Protein AF-A0A6L4AHX0-F1 (afdb_monomer_lite)

Foldseek 3Di:
DDDDDDDDDDPDDDDPPPPPFFDWDDWDFFWKKKFFFQDKDKDAKDWDAADPPDDDPNRHIDIDHTKIWTKGAPMDGDDLVVQQVQQCQQPVPPVDPDPPPDRDRIHIDIGHDNDPVPDDGGWIKMFARWTWTDGPRGIDIDTPDMDTPGD

Structure (mmCIF, N/CA/C/O backbone):
data_AF-A0A6L4AHX0-F1
#
_entry.id   AF-A0A6L4AHX0-F1
#
loop_
_atom_site.group_PDB
_atom_site.id
_atom_site.type_symbol
_atom_site.label_atom_id
_atom_site.label_alt_id
_atom_site.label_comp_id
_atom_site.label_asym_id
_atom_site.label_entity_id
_atom_site.label_seq_id
_atom_site.pdbx_PDB_ins_code
_atom_site.Cartn_x
_atom_site.Cartn_y
_atom_site.Cartn_z
_atom_site.occupancy
_atom_site.B_iso_or_equiv
_atom_site.auth_seq_id
_atom_site.auth_comp_id
_atom_site.auth_asym_id
_atom_site.auth_atom_id
_atom_site.pdbx_PDB_model_num
ATOM 1 N N . MET A 1 1 ? 75.381 8.400 -33.455 1.00 45.50 1 MET A N 1
ATOM 2 C CA . MET A 1 1 ? 75.434 7.633 -32.184 1.00 45.50 1 MET A CA 1
ATOM 3 C C . MET A 1 1 ? 75.739 8.640 -31.081 1.00 45.50 1 MET A C 1
ATOM 5 O O . MET A 1 1 ? 76.617 9.448 -31.356 1.00 45.50 1 MET A O 1
ATOM 9 N N . PRO A 1 2 ? 75.044 8.687 -29.924 1.00 47.38 2 PRO A N 1
ATOM 10 C CA . PRO A 1 2 ? 74.267 7.642 -29.250 1.00 47.38 2 PRO A CA 1
ATOM 11 C C . PRO A 1 2 ? 72.752 7.927 -29.139 1.00 47.38 2 PRO A C 1
ATOM 13 O O . PRO A 1 2 ? 72.268 9.005 -29.462 1.00 47.38 2 PRO A O 1
ATOM 16 N N . ARG A 1 3 ? 72.023 6.886 -28.721 1.00 45.78 3 ARG A N 1
ATOM 17 C CA . ARG A 1 3 ? 70.584 6.825 -28.426 1.00 45.78 3 ARG A CA 1
ATOM 18 C C . ARG A 1 3 ? 70.357 7.073 -26.930 1.00 45.78 3 ARG A C 1
ATOM 20 O O . ARG A 1 3 ? 71.104 6.518 -26.130 1.00 45.78 3 ARG A O 1
ATOM 27 N N . SER A 1 4 ? 69.272 7.742 -26.551 1.00 42.56 4 SER A N 1
ATOM 28 C CA . SER A 1 4 ? 68.591 7.452 -25.284 1.00 42.56 4 SER A CA 1
ATOM 29 C C . SER A 1 4 ? 67.083 7.669 -25.430 1.00 42.56 4 SER A C 1
ATOM 31 O O . SER A 1 4 ? 66.616 8.627 -26.039 1.00 42.56 4 SER A O 1
ATOM 33 N N . LEU A 1 5 ? 66.345 6.670 -24.951 1.00 48.44 5 LEU A N 1
ATOM 34 C CA . LEU A 1 5 ? 64.895 6.563 -24.939 1.00 48.44 5 LEU A CA 1
ATOM 35 C C . LEU A 1 5 ? 64.335 7.317 -23.738 1.00 48.44 5 LEU A C 1
ATOM 37 O O . LEU A 1 5 ? 64.828 7.091 -22.639 1.00 48.44 5 LEU A O 1
ATOM 41 N N . TRP A 1 6 ? 63.249 8.071 -23.911 1.00 34.81 6 TRP A N 1
ATOM 42 C CA . TRP A 1 6 ? 62.333 8.395 -22.815 1.00 34.81 6 TRP A CA 1
ATOM 43 C C . TRP A 1 6 ? 60.889 8.155 -23.269 1.00 34.81 6 TRP A C 1
ATOM 45 O O . TRP A 1 6 ? 60.316 8.918 -24.041 1.00 34.81 6 TRP A O 1
ATOM 55 N N . CYS A 1 7 ? 60.336 7.032 -22.804 1.00 40.00 7 CYS A N 1
ATOM 56 C CA . CYS A 1 7 ? 58.907 6.740 -22.807 1.00 40.00 7 CYS A CA 1
ATOM 57 C C . CYS A 1 7 ? 58.246 7.566 -21.697 1.00 40.00 7 CYS A C 1
ATOM 59 O O . CYS A 1 7 ? 58.511 7.329 -20.521 1.00 40.00 7 CYS A O 1
ATOM 61 N N . GLY A 1 8 ? 57.381 8.513 -22.057 1.00 39.25 8 GLY A N 1
ATOM 62 C CA . GLY A 1 8 ? 56.448 9.135 -21.120 1.00 39.25 8 GLY A CA 1
ATOM 63 C C . GLY A 1 8 ? 55.144 8.346 -21.113 1.00 39.25 8 GLY A C 1
ATOM 64 O O . GLY A 1 8 ? 54.421 8.350 -22.104 1.00 39.25 8 GLY A O 1
ATOM 65 N N . PHE A 1 9 ? 54.885 7.637 -20.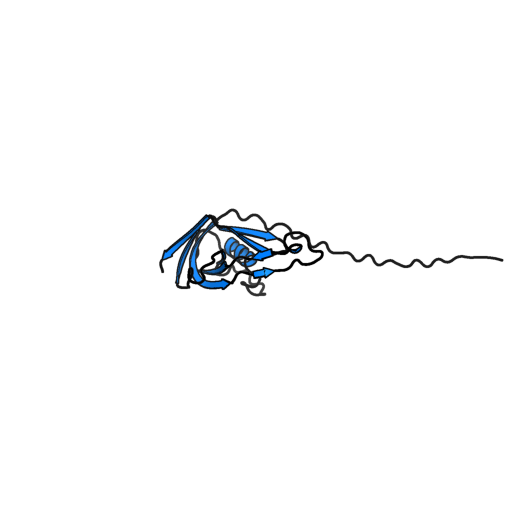016 1.00 42.03 9 PHE A N 1
ATOM 66 C CA . PHE A 1 9 ? 53.671 6.863 -19.765 1.00 42.03 9 PHE A CA 1
ATOM 67 C C . PHE A 1 9 ? 52.405 7.724 -19.914 1.00 42.03 9 PHE A C 1
ATOM 69 O O . PHE A 1 9 ? 52.235 8.725 -19.220 1.00 42.03 9 PHE A O 1
ATOM 76 N N . LEU A 1 10 ? 51.492 7.285 -20.782 1.00 44.25 10 LEU A N 1
ATOM 77 C CA . LEU A 1 10 ? 50.113 7.756 -20.835 1.00 44.25 10 LEU A CA 1
ATOM 78 C C . LEU A 1 10 ? 49.382 7.171 -19.613 1.00 44.25 10 LEU A C 1
ATOM 80 O O . LEU A 1 10 ? 49.143 5.965 -19.551 1.00 44.25 10 LEU A O 1
ATOM 84 N N . ALA A 1 11 ? 49.078 7.999 -18.613 1.00 44.72 11 ALA A N 1
ATOM 85 C CA . ALA A 1 11 ? 48.283 7.581 -17.463 1.00 44.72 11 ALA A CA 1
ATOM 86 C C . ALA A 1 11 ? 46.829 7.365 -17.911 1.00 44.72 11 ALA A C 1
ATOM 88 O O . ALA A 1 11 ? 46.067 8.311 -18.109 1.00 44.72 11 ALA A O 1
ATOM 89 N N . LEU A 1 12 ? 46.472 6.098 -18.111 1.00 46.09 12 LEU A N 1
ATOM 90 C CA . LEU A 1 12 ? 45.115 5.636 -18.364 1.00 46.09 12 LEU A CA 1
ATOM 91 C C . LEU A 1 12 ? 44.287 5.870 -17.090 1.00 46.09 12 LEU A C 1
ATOM 93 O O . LEU A 1 12 ? 44.431 5.150 -16.103 1.00 46.09 12 LEU A O 1
ATOM 97 N N . GLY A 1 13 ? 43.455 6.911 -17.090 1.00 38.41 13 GLY A N 1
ATOM 98 C CA . GLY A 1 13 ? 42.504 7.173 -16.015 1.00 38.41 13 GLY A CA 1
ATOM 99 C C . GLY A 1 13 ? 41.468 6.053 -15.940 1.00 38.41 13 GLY A C 1
ATOM 100 O O . GLY A 1 13 ? 40.529 6.021 -16.733 1.00 38.41 13 GLY A O 1
ATOM 101 N N . MET A 1 14 ? 41.640 5.128 -14.994 1.00 46.09 14 MET A N 1
ATOM 102 C CA . MET A 1 14 ? 40.609 4.160 -14.623 1.00 46.09 14 MET A CA 1
ATOM 103 C C . MET A 1 14 ? 39.434 4.922 -14.001 1.00 46.09 14 MET A C 1
ATOM 105 O O . MET A 1 14 ? 39.504 5.367 -12.856 1.00 46.09 14 MET A O 1
ATOM 109 N N . SER A 1 15 ? 38.350 5.074 -14.763 1.00 41.84 15 SER A N 1
ATOM 110 C CA . SER A 1 15 ? 37.044 5.419 -14.200 1.00 41.84 15 SER A CA 1
ATOM 111 C C . SER A 1 15 ? 36.607 4.291 -13.271 1.00 41.84 15 SER A C 1
ATOM 113 O O . SER A 1 15 ? 36.341 3.177 -13.718 1.00 41.84 15 SER A O 1
ATOM 115 N N . LEU A 1 16 ? 36.539 4.582 -11.973 1.00 41.75 16 LEU A N 1
ATOM 116 C CA . LEU A 1 16 ? 35.827 3.758 -11.005 1.00 41.75 16 LEU A CA 1
ATOM 117 C C . LEU A 1 16 ? 34.334 3.813 -11.346 1.00 41.75 16 LEU A C 1
ATOM 119 O O . LEU A 1 16 ? 33.639 4.761 -10.986 1.00 41.75 16 LEU A O 1
ATOM 123 N N . ALA A 1 17 ? 33.846 2.796 -12.052 1.00 43.56 17 ALA A N 1
ATOM 124 C CA . ALA A 1 17 ? 32.424 2.509 -12.109 1.00 43.56 17 ALA A CA 1
ATOM 125 C C . ALA A 1 17 ? 31.985 2.111 -10.693 1.00 43.56 17 ALA A C 1
ATOM 127 O O . ALA A 1 17 ? 32.308 1.024 -10.212 1.00 43.56 17 ALA A O 1
ATOM 128 N N . ALA A 1 18 ? 31.309 3.022 -9.994 1.00 40.91 18 ALA A N 1
ATOM 129 C CA . ALA A 1 18 ? 30.639 2.697 -8.748 1.00 40.91 18 ALA A CA 1
ATOM 130 C C . ALA A 1 18 ? 29.537 1.683 -9.073 1.00 40.91 18 ALA A C 1
ATOM 132 O O . ALA A 1 18 ? 28.526 2.030 -9.680 1.00 40.91 18 ALA A O 1
ATOM 133 N N . ALA A 1 19 ? 29.764 0.422 -8.711 1.00 39.47 19 ALA A N 1
ATOM 134 C CA . ALA A 1 19 ? 28.728 -0.593 -8.724 1.00 39.47 19 ALA A CA 1
ATOM 135 C C . ALA A 1 19 ? 27.638 -0.152 -7.740 1.00 39.47 19 ALA A C 1
ATOM 137 O O . ALA A 1 19 ? 27.805 -0.235 -6.522 1.00 39.47 19 ALA A O 1
ATOM 138 N N . VAL A 1 20 ? 26.536 0.372 -8.273 1.00 42.31 20 VAL A N 1
ATOM 139 C CA . VAL A 1 20 ? 25.295 0.526 -7.522 1.00 42.31 20 VAL A CA 1
ATOM 140 C C . VAL A 1 20 ? 24.750 -0.886 -7.350 1.00 42.31 20 VAL A C 1
ATOM 142 O O . VAL A 1 20 ? 24.025 -1.383 -8.197 1.00 42.31 20 VAL A O 1
ATOM 145 N N . TYR A 1 21 ? 25.168 -1.573 -6.289 1.00 42.28 21 TYR A N 1
ATOM 146 C CA . TYR A 1 21 ? 24.425 -2.731 -5.812 1.00 42.28 21 TYR A CA 1
ATOM 147 C C . TYR A 1 21 ? 23.145 -2.192 -5.167 1.00 42.28 21 TYR A C 1
ATOM 149 O O . TYR A 1 21 ? 23.241 -1.606 -4.083 1.00 42.28 21 TYR A O 1
ATOM 157 N N . ALA A 1 22 ? 21.954 -2.368 -5.760 1.00 47.94 22 ALA A N 1
ATOM 158 C CA . ALA A 1 22 ? 20.781 -2.376 -4.896 1.00 47.94 22 ALA A CA 1
ATOM 159 C C . ALA A 1 22 ? 20.850 -3.654 -4.077 1.00 47.94 22 ALA A C 1
ATOM 161 O O . ALA A 1 22 ? 20.717 -4.777 -4.561 1.00 47.94 22 ALA A O 1
ATOM 162 N N . ALA A 1 23 ? 21.110 -3.462 -2.791 1.00 45.88 23 ALA A N 1
ATOM 163 C CA . ALA A 1 23 ? 20.859 -4.500 -1.823 1.00 45.88 23 ALA A CA 1
ATOM 164 C C . ALA A 1 23 ? 19.353 -4.836 -1.860 1.00 45.88 23 ALA A C 1
ATOM 166 O O . ALA A 1 23 ? 18.536 -3.907 -1.901 1.00 45.88 23 ALA A O 1
ATOM 167 N N . PRO A 1 24 ? 18.979 -6.127 -1.813 1.00 51.69 24 PRO A N 1
ATOM 168 C CA . PRO A 1 24 ? 17.595 -6.535 -1.618 1.00 51.69 24 PRO A CA 1
ATOM 169 C C . PRO A 1 24 ? 16.992 -5.798 -0.419 1.00 51.69 24 PRO A C 1
ATOM 171 O O . PRO A 1 24 ? 17.647 -5.650 0.618 1.00 51.69 24 PRO A O 1
ATOM 174 N N . LEU A 1 25 ? 15.751 -5.328 -0.554 1.00 55.88 25 LEU A N 1
ATOM 175 C CA . LEU A 1 25 ? 15.026 -4.720 0.562 1.00 55.88 25 LEU A CA 1
ATOM 176 C C . LEU A 1 25 ? 14.969 -5.713 1.742 1.00 55.88 25 LEU A C 1
ATOM 178 O O . LEU A 1 25 ? 14.761 -6.907 1.507 1.00 55.88 25 LEU A O 1
ATOM 182 N N . PRO A 1 26 ? 15.154 -5.266 3.003 1.00 55.28 26 PRO A N 1
ATOM 183 C CA . PRO A 1 26 ? 15.025 -6.157 4.151 1.00 55.28 26 PRO A CA 1
ATOM 184 C C . PRO A 1 26 ? 13.633 -6.809 4.127 1.00 55.28 26 PRO A C 1
ATOM 186 O O . PRO A 1 26 ? 12.651 -6.109 3.867 1.00 55.28 26 PRO A O 1
ATOM 189 N N . PRO A 1 27 ? 13.525 -8.130 4.357 1.00 57.44 27 PRO A N 1
ATOM 190 C CA . PRO A 1 27 ? 12.256 -8.826 4.221 1.00 57.44 27 PRO A CA 1
ATOM 191 C C . PRO A 1 27 ? 11.289 -8.345 5.304 1.00 57.44 27 PRO A C 1
ATOM 193 O O . PRO A 1 27 ? 11.447 -8.666 6.483 1.00 57.44 27 PRO A O 1
ATOM 196 N N . PHE A 1 28 ? 10.268 -7.586 4.905 1.00 68.69 28 PHE A N 1
ATOM 197 C CA . PHE A 1 28 ? 9.088 -7.399 5.738 1.00 68.69 28 PHE A CA 1
ATOM 198 C C . PHE A 1 28 ? 8.318 -8.713 5.707 1.00 68.69 28 PHE A C 1
ATOM 200 O O . PHE A 1 28 ? 7.903 -9.168 4.640 1.00 68.69 28 PHE A O 1
ATOM 207 N N . SER A 1 29 ? 8.158 -9.345 6.871 1.00 76.38 29 SER A N 1
ATOM 208 C CA . SER A 1 29 ? 7.204 -10.450 6.975 1.00 76.38 29 SER A CA 1
ATOM 209 C C . SER A 1 29 ? 5.820 -9.930 6.578 1.00 76.38 29 SER A C 1
ATOM 211 O O . SER A 1 29 ? 5.523 -8.777 6.900 1.00 76.38 29 SER A O 1
ATOM 213 N N . PRO A 1 30 ? 4.989 -10.726 5.885 1.00 90.81 30 PRO A N 1
ATOM 214 C CA . PRO A 1 30 ? 3.630 -10.319 5.561 1.00 90.81 30 PRO A CA 1
ATOM 215 C C . PRO A 1 30 ? 2.883 -9.840 6.811 1.00 90.81 30 PRO A C 1
ATOM 217 O O . PRO A 1 30 ? 2.950 -10.485 7.860 1.00 90.81 30 PRO A O 1
ATOM 220 N N . VAL A 1 31 ? 2.198 -8.702 6.703 1.00 93.88 31 VAL A N 1
ATOM 221 C CA . VAL A 1 31 ? 1.477 -8.067 7.816 1.00 93.88 31 VAL A CA 1
ATOM 222 C C . VAL A 1 31 ? 0.014 -7.832 7.478 1.00 93.88 31 VAL A C 1
ATOM 224 O O . VAL A 1 31 ? -0.345 -7.550 6.335 1.00 93.88 31 VAL A O 1
ATOM 227 N N . ASP A 1 32 ? -0.824 -7.873 8.507 1.00 97.12 32 ASP A N 1
ATOM 228 C CA . ASP A 1 32 ? -2.226 -7.496 8.401 1.00 97.12 32 ASP A CA 1
ATOM 229 C C . ASP A 1 32 ? -2.390 -6.031 8.794 1.00 97.12 32 ASP A C 1
ATOM 231 O O . ASP A 1 32 ? -1.975 -5.620 9.876 1.00 97.12 32 ASP A O 1
ATOM 235 N N . ILE A 1 33 ? -3.011 -5.234 7.926 1.00 97.38 33 ILE A N 1
ATOM 236 C CA . ILE A 1 33 ? -3.181 -3.793 8.127 1.00 97.38 33 ILE A CA 1
ATOM 237 C C . ILE A 1 33 ? -4.658 -3.453 7.985 1.00 97.38 33 ILE A C 1
ATOM 239 O O . ILE A 1 33 ? -5.281 -3.742 6.968 1.00 97.38 33 ILE A O 1
ATOM 243 N N . THR A 1 34 ? -5.235 -2.815 9.001 1.00 98.31 34 THR A N 1
ATOM 244 C CA . THR A 1 34 ? -6.604 -2.277 8.939 1.00 98.31 34 THR A CA 1
ATOM 245 C C . THR A 1 34 ? -6.556 -0.769 9.101 1.00 98.31 34 THR A C 1
ATOM 247 O O . THR A 1 34 ? -5.845 -0.292 9.980 1.00 98.31 34 THR A O 1
ATOM 250 N N . GLY A 1 35 ? -7.316 -0.013 8.311 1.00 97.75 35 GLY A N 1
ATOM 251 C CA . GLY A 1 35 ? -7.369 1.443 8.438 1.00 97.75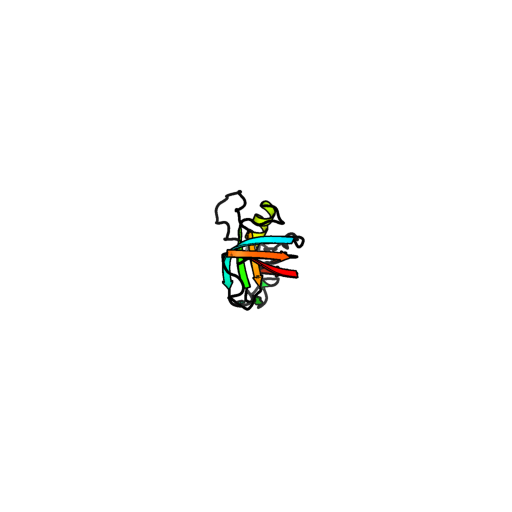 35 GLY A CA 1
ATOM 252 C C . GLY A 1 35 ? -8.425 2.089 7.551 1.00 97.75 35 GLY A C 1
ATOM 253 O O . GLY A 1 35 ? -9.054 1.429 6.721 1.00 97.75 35 GLY A O 1
ATOM 254 N N . LYS A 1 36 ? -8.612 3.398 7.729 1.00 98.25 36 LYS A N 1
ATOM 255 C CA . LYS A 1 36 ? -9.538 4.197 6.923 1.00 98.25 36 LYS A CA 1
ATOM 256 C C . LYS A 1 36 ? -8.803 4.846 5.757 1.00 98.25 36 LYS A C 1
ATOM 258 O O . LYS A 1 36 ? -7.776 5.490 5.963 1.00 98.25 36 LYS A O 1
ATOM 263 N N . ILE A 1 37 ? -9.349 4.727 4.552 1.00 98.31 37 ILE A N 1
ATOM 264 C CA . ILE A 1 37 ? -8.836 5.385 3.352 1.00 98.31 37 ILE A CA 1
ATOM 265 C C . ILE A 1 37 ? -9.075 6.890 3.475 1.00 98.31 37 ILE A C 1
ATOM 267 O O . ILE A 1 37 ? -10.220 7.350 3.462 1.00 98.31 37 ILE A O 1
ATOM 271 N N . SER A 1 38 ? -7.996 7.665 3.577 1.00 97.56 38 SER A N 1
ATOM 272 C CA . SER A 1 38 ? -8.054 9.126 3.465 1.00 97.56 38 SER A CA 1
ATOM 273 C C . SER A 1 38 ? -7.888 9.586 2.019 1.00 97.56 38 SER A C 1
ATOM 275 O O . SER A 1 38 ? -8.565 10.516 1.592 1.00 97.56 38 SER A O 1
ATOM 277 N N . GLU A 1 39 ? -7.044 8.903 1.246 1.00 97.31 39 GLU A N 1
ATOM 278 C CA . GLU A 1 39 ? -6.815 9.167 -0.175 1.00 97.31 39 GLU A CA 1
ATOM 279 C C . GLU A 1 39 ? -6.688 7.843 -0.933 1.00 97.31 39 GLU A C 1
ATOM 281 O O . GLU A 1 39 ? -6.035 6.910 -0.463 1.00 97.31 39 GLU A O 1
ATOM 286 N N . ALA A 1 40 ? -7.282 7.778 -2.123 1.00 97.19 40 ALA A N 1
ATOM 287 C CA . ALA A 1 40 ? -7.111 6.679 -3.063 1.00 97.19 40 ALA A CA 1
ATOM 288 C C . ALA A 1 40 ? -6.852 7.266 -4.449 1.00 97.19 40 ALA A C 1
ATOM 290 O O . ALA A 1 40 ? -7.682 8.005 -4.982 1.00 97.19 40 ALA A O 1
ATOM 291 N N . ARG A 1 41 ? -5.689 6.957 -5.024 1.00 97.00 41 ARG A N 1
ATOM 292 C CA . ARG A 1 41 ? -5.322 7.367 -6.379 1.00 97.00 41 ARG A CA 1
ATOM 293 C C . ARG A 1 41 ? -5.141 6.134 -7.237 1.00 97.00 41 ARG A C 1
ATOM 295 O O . ARG A 1 41 ? -4.237 5.350 -6.976 1.00 97.00 41 ARG A O 1
ATOM 302 N N . TRP A 1 42 ? -5.975 5.991 -8.255 1.00 97.81 42 TRP A N 1
ATOM 303 C CA . TRP A 1 42 ? -5.804 4.943 -9.248 1.00 97.81 42 TRP A CA 1
ATOM 304 C C . TRP A 1 42 ? -4.769 5.356 -10.296 1.00 97.81 42 TRP A C 1
ATOM 306 O O . TRP A 1 42 ? -4.795 6.483 -10.797 1.00 97.81 42 TRP A O 1
ATOM 316 N N . MET A 1 43 ? -3.876 4.432 -10.617 1.00 96.25 43 MET A N 1
ATOM 317 C CA . MET A 1 43 ? -2.840 4.549 -11.628 1.00 96.25 43 MET A CA 1
ATOM 318 C C . MET A 1 43 ? -3.132 3.506 -12.715 1.00 96.25 43 MET A C 1
ATOM 320 O O . MET A 1 43 ? -3.293 2.327 -12.380 1.00 96.25 43 MET A O 1
ATOM 324 N N . PRO A 1 44 ? -3.215 3.903 -13.998 1.00 97.00 44 PRO A N 1
ATOM 325 C CA . PRO A 1 44 ? -3.371 2.940 -15.080 1.00 97.00 44 PRO A CA 1
ATOM 326 C C . PRO A 1 44 ? -2.144 2.033 -15.180 1.00 97.00 44 PRO A C 1
ATOM 328 O O . PRO A 1 44 ? -1.074 2.363 -14.670 1.00 97.00 44 PRO A O 1
ATOM 331 N N . GLU A 1 45 ? -2.303 0.907 -15.873 1.00 96.38 45 GLU A N 1
ATOM 332 C CA . GLU A 1 45 ? -1.172 0.066 -16.255 1.00 96.38 45 GLU A CA 1
ATOM 333 C C . GLU A 1 45 ? -0.142 0.881 -17.050 1.00 96.38 45 GLU A C 1
ATOM 335 O O . GLU A 1 45 ? -0.499 1.722 -17.881 1.00 96.38 45 GLU A O 1
ATOM 340 N N . GLN A 1 46 ? 1.139 0.640 -16.781 1.00 95.44 46 GLN A N 1
ATOM 341 C CA . GLN A 1 46 ? 2.246 1.329 -17.434 1.00 95.44 46 GLN A CA 1
ATOM 342 C C . GLN A 1 46 ? 3.251 0.325 -17.980 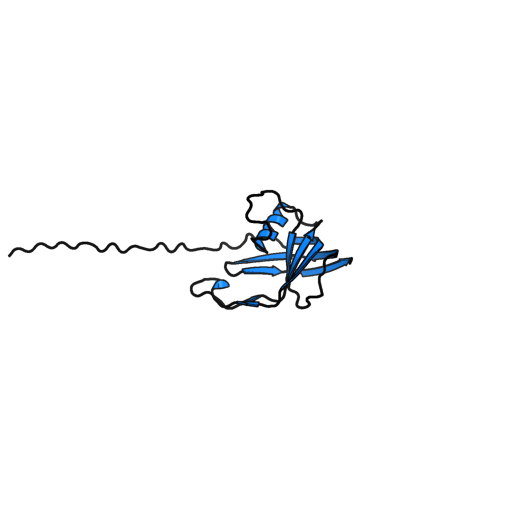1.00 95.44 46 GLN A C 1
ATOM 344 O O . GLN A 1 46 ? 3.738 -0.541 -17.255 1.00 95.44 46 GLN A O 1
ATOM 349 N N . GLN A 1 47 ? 3.602 0.489 -19.252 1.00 95.81 47 GLN A N 1
ATOM 350 C CA . GLN A 1 47 ? 4.747 -0.180 -19.856 1.00 95.81 47 GLN A CA 1
ATOM 351 C C . GLN A 1 47 ? 5.970 0.719 -19.701 1.00 95.81 47 GLN A C 1
ATOM 353 O O . GLN A 1 47 ? 5.904 1.918 -19.977 1.00 95.81 47 GLN A O 1
ATOM 358 N N . VAL A 1 48 ? 7.070 0.145 -19.230 1.00 94.00 48 VAL A N 1
ATOM 359 C CA . VAL A 1 48 ? 8.334 0.850 -19.018 1.00 94.00 48 VAL A CA 1
ATOM 360 C C . VAL A 1 48 ? 9.430 0.067 -19.721 1.00 94.00 48 VAL A C 1
ATOM 362 O O . VAL A 1 48 ? 9.605 -1.122 -19.458 1.00 94.00 48 VAL A O 1
ATOM 365 N N . GLU A 1 49 ? 10.147 0.745 -20.613 1.00 95.12 49 GLU A N 1
ATOM 366 C CA . GLU A 1 49 ? 11.259 0.164 -21.364 1.00 95.12 49 GLU A CA 1
ATOM 367 C C . GLU A 1 49 ? 12.454 -0.148 -20.453 1.00 95.12 49 GLU A C 1
ATOM 369 O O . GLU A 1 49 ? 12.689 0.515 -19.433 1.00 95.12 49 GLU A O 1
ATOM 374 N N . ALA A 1 50 ? 13.224 -1.156 -20.853 1.00 94.44 50 ALA A N 1
ATOM 375 C CA . ALA A 1 50 ? 14.504 -1.506 -20.267 1.00 94.44 50 ALA A CA 1
ATOM 376 C C . ALA A 1 50 ? 15.469 -0.316 -20.280 1.00 94.44 50 ALA A C 1
ATOM 378 O O . ALA A 1 50 ? 15.551 0.442 -21.247 1.00 94.44 50 ALA A O 1
ATOM 379 N N . ILE A 1 51 ? 16.288 -0.206 -19.235 1.00 92.31 51 ILE A N 1
ATOM 380 C CA . ILE A 1 51 ? 17.394 0.746 -19.174 1.00 92.31 51 ILE A CA 1
ATOM 381 C C . ILE A 1 51 ? 18.680 0.005 -19.573 1.00 92.31 51 ILE A C 1
ATOM 383 O O . ILE A 1 51 ? 19.143 -0.863 -18.823 1.00 92.31 51 ILE A O 1
ATOM 387 N N . PRO A 1 52 ? 19.295 0.327 -20.728 1.00 92.94 52 PRO A N 1
ATOM 388 C CA . PRO A 1 52 ? 20.498 -0.360 -21.181 1.00 92.94 52 PRO A CA 1
ATOM 389 C C . PRO A 1 52 ? 21.639 -0.276 -20.161 1.00 92.94 52 PRO A C 1
ATOM 391 O O . PRO A 1 52 ? 21.960 0.797 -19.653 1.00 92.94 52 PRO A O 1
ATOM 394 N N . GLY A 1 53 ? 22.279 -1.415 -19.891 1.00 90.44 53 GLY A N 1
ATOM 395 C C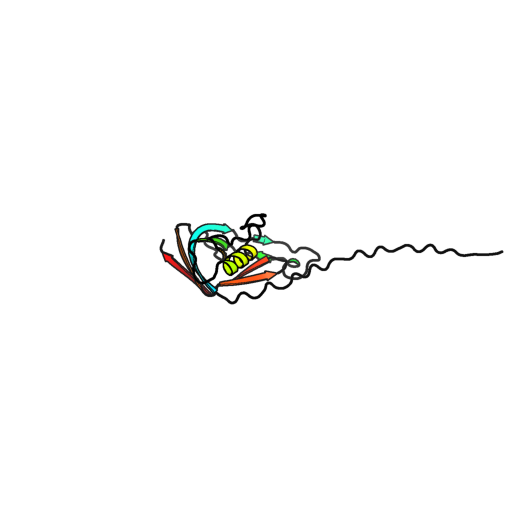A . GLY A 1 53 ? 23.410 -1.511 -18.961 1.00 90.44 53 GLY A CA 1
ATOM 396 C C . GLY A 1 53 ? 23.029 -1.661 -17.485 1.00 90.44 53 GLY A C 1
ATOM 397 O O . GLY A 1 53 ? 23.927 -1.818 -16.660 1.00 90.44 53 GLY A O 1
ATOM 398 N N . MET A 1 54 ? 21.736 -1.660 -17.147 1.00 89.12 54 MET A N 1
ATOM 399 C CA . MET A 1 54 ? 21.256 -1.968 -15.797 1.00 89.12 54 MET A CA 1
ATOM 400 C C . MET A 1 54 ? 21.043 -3.476 -15.611 1.00 89.12 54 MET A C 1
ATOM 402 O O . MET A 1 54 ? 20.673 -4.184 -16.546 1.00 89.12 54 MET A O 1
ATOM 406 N N . SER A 1 55 ? 21.271 -3.969 -14.394 1.00 85.12 55 SER A N 1
ATOM 407 C CA . SER A 1 55 ? 20.927 -5.335 -13.980 1.00 85.12 55 SER A CA 1
ATOM 408 C C . SER A 1 55 ? 19.520 -5.411 -13.376 1.00 85.12 55 SER A C 1
ATOM 410 O O . SER A 1 55 ? 18.858 -4.391 -13.179 1.00 85.12 55 SER A O 1
ATOM 412 N N . GLY A 1 56 ? 19.071 -6.629 -13.058 1.00 85.81 56 GLY A N 1
ATOM 413 C CA . GLY A 1 56 ? 17.779 -6.860 -12.408 1.00 85.81 56 GLY A CA 1
ATOM 414 C C . GLY A 1 56 ? 16.603 -6.463 -13.297 1.00 85.81 56 GLY A C 1
ATOM 415 O O . GLY A 1 56 ? 16.716 -6.432 -14.524 1.00 85.81 56 GLY A O 1
ATOM 416 N N . SER A 1 57 ? 15.469 -6.133 -12.684 1.00 85.69 57 SER A N 1
ATOM 417 C CA . SER A 1 57 ? 14.263 -5.759 -13.430 1.00 85.69 57 SER A CA 1
ATOM 418 C C . SER A 1 57 ? 14.396 -4.427 -14.193 1.00 85.69 57 SER A C 1
ATOM 420 O O . SER A 1 57 ? 13.570 -4.119 -15.050 1.00 85.69 57 SER A O 1
ATOM 422 N N . ALA A 1 58 ? 15.421 -3.616 -13.900 1.00 90.38 58 ALA A N 1
ATOM 423 C CA . ALA A 1 58 ? 15.742 -2.389 -14.634 1.00 90.38 58 ALA A CA 1
ATOM 424 C C . ALA A 1 58 ? 16.358 -2.645 -16.010 1.00 90.38 58 ALA A C 1
ATOM 426 O O . ALA A 1 58 ? 16.195 -1.815 -16.902 1.00 90.38 58 ALA A O 1
ATOM 427 N N . GLY A 1 59 ? 17.020 -3.787 -16.201 1.00 92.75 59 GLY A N 1
ATOM 428 C CA . GLY A 1 59 ? 17.598 -4.186 -17.486 1.00 92.75 59 GLY A CA 1
ATOM 429 C C . GLY A 1 59 ? 16.597 -4.791 -18.474 1.00 92.75 59 GLY A C 1
ATOM 430 O O . GLY A 1 59 ? 16.989 -5.160 -19.579 1.00 92.75 59 GLY A O 1
ATOM 431 N N . HIS A 1 60 ? 15.324 -4.914 -18.090 1.00 92.25 60 HIS A N 1
ATOM 432 C CA . HIS A 1 60 ? 14.279 -5.557 -18.882 1.00 92.25 60 HIS A CA 1
ATOM 433 C C . HIS A 1 60 ? 13.051 -4.658 -19.017 1.00 92.25 60 HIS A C 1
ATOM 435 O O 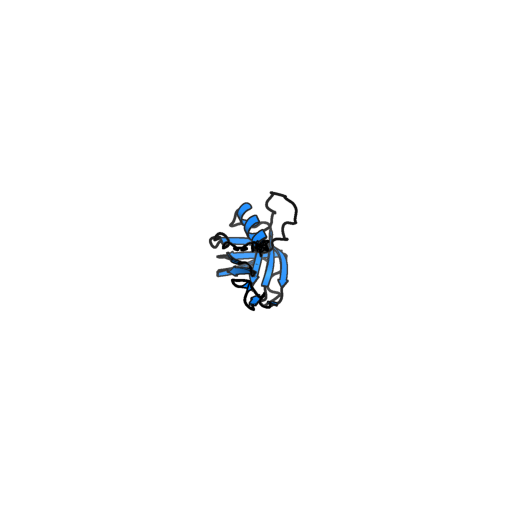. HIS A 1 60 ? 12.727 -3.891 -18.108 1.00 92.25 60 HIS A O 1
ATOM 441 N N . ASP A 1 61 ? 12.352 -4.794 -20.144 1.00 94.88 61 ASP A N 1
ATOM 442 C CA . ASP A 1 61 ? 11.028 -4.206 -20.307 1.00 94.88 61 ASP A CA 1
ATOM 443 C C . ASP A 1 61 ? 10.092 -4.794 -19.253 1.00 94.88 61 ASP A C 1
ATOM 445 O O . ASP A 1 61 ? 10.164 -5.979 -18.908 1.00 94.88 61 ASP A O 1
ATOM 449 N N . ARG A 1 62 ? 9.195 -3.961 -18.738 1.00 93.06 62 ARG A N 1
ATOM 450 C CA . ARG A 1 62 ? 8.307 -4.348 -17.644 1.00 93.06 62 ARG A CA 1
ATOM 451 C C . ARG A 1 62 ? 6.958 -3.676 -17.747 1.00 93.06 62 ARG A C 1
ATOM 453 O O . ARG A 1 62 ? 6.814 -2.570 -18.267 1.00 93.06 62 ARG A O 1
ATOM 460 N N . VAL A 1 63 ? 5.980 -4.360 -17.173 1.00 93.00 63 VAL A N 1
ATOM 461 C CA . VAL A 1 63 ? 4.616 -3.872 -17.028 1.00 93.00 63 VAL A CA 1
ATOM 462 C C . VAL A 1 63 ? 4.343 -3.674 -15.547 1.00 93.00 63 VAL A C 1
ATOM 464 O O . VAL A 1 63 ? 4.470 -4.606 -14.753 1.00 93.00 63 VAL A O 1
ATOM 467 N N . PHE A 1 64 ? 3.962 -2.458 -15.178 1.00 92.31 64 PHE A N 1
ATOM 468 C CA . PHE A 1 64 ? 3.377 -2.175 -13.878 1.00 92.31 64 PHE A CA 1
ATOM 469 C C . PHE A 1 64 ? 1.861 -2.265 -14.022 1.00 92.31 64 PHE A C 1
ATOM 471 O O . PHE A 1 64 ? 1.294 -1.416 -14.714 1.00 92.31 64 PHE A O 1
ATOM 478 N N . PRO A 1 65 ? 1.195 -3.256 -13.402 1.00 94.62 65 PRO A N 1
ATOM 479 C CA . PRO A 1 65 ? -0.250 -3.409 -13.522 1.00 94.62 65 PRO A CA 1
ATOM 480 C C . PRO A 1 65 ? -0.978 -2.180 -12.970 1.00 94.62 65 PRO A C 1
ATOM 482 O O . PRO A 1 65 ? -0.440 -1.431 -12.145 1.00 94.62 65 PRO A O 1
ATOM 485 N N . ALA A 1 66 ? -2.222 -1.987 -13.414 1.00 96.94 66 ALA A N 1
ATOM 486 C CA . ALA A 1 66 ? -3.102 -0.973 -12.849 1.00 96.94 66 ALA A CA 1
ATOM 487 C C . ALA A 1 66 ? -3.239 -1.168 -11.331 1.00 96.94 66 ALA A C 1
ATOM 489 O O . ALA A 1 66 ? -3.471 -2.280 -10.849 1.00 96.94 66 ALA A O 1
ATOM 490 N N . HIS A 1 67 ? -3.073 -0.088 -10.574 1.00 96.75 67 HIS A N 1
ATOM 491 C CA . HIS A 1 67 ? -2.983 -0.160 -9.120 1.00 96.75 67 HIS A CA 1
ATOM 492 C C . HIS A 1 67 ? -3.473 1.115 -8.451 1.00 96.75 67 HIS A C 1
ATOM 494 O O . HIS A 1 67 ? -3.512 2.188 -9.046 1.00 96.75 67 HIS A O 1
ATOM 500 N N . PHE A 1 68 ? -3.809 1.007 -7.173 1.00 97.38 68 PHE A N 1
ATOM 501 C CA . PHE A 1 68 ? -4.054 2.153 -6.316 1.00 97.38 68 PHE A CA 1
ATOM 502 C C . PHE A 1 68 ? -2.840 2.473 -5.460 1.00 97.38 68 PHE A C 1
ATOM 504 O O . PHE A 1 68 ? -2.207 1.572 -4.912 1.00 97.38 68 PHE A O 1
ATOM 511 N N . LEU A 1 69 ? -2.600 3.766 -5.263 1.00 96.69 69 LEU A N 1
ATOM 512 C CA . LEU A 1 69 ? -1.885 4.289 -4.108 1.00 96.69 69 LEU A CA 1
ATOM 513 C C . LEU A 1 69 ? -2.919 4.722 -3.065 1.00 96.69 69 LEU A C 1
ATOM 515 O O . LEU A 1 69 ? -3.698 5.652 -3.298 1.00 96.69 69 LEU A O 1
ATOM 519 N N . ILE A 1 70 ? -2.953 4.013 -1.938 1.00 97.19 70 ILE A N 1
ATOM 520 C CA . ILE A 1 70 ? -3.945 4.179 -0.872 1.00 97.19 70 ILE A CA 1
ATOM 521 C C . ILE A 1 70 ? -3.257 4.714 0.374 1.00 97.19 70 ILE A C 1
ATOM 523 O O . ILE A 1 70 ? -2.395 4.048 0.945 1.00 97.19 70 ILE A O 1
ATOM 527 N N . LYS A 1 71 ? -3.670 5.896 0.830 1.00 97.25 71 LYS A N 1
ATOM 528 C CA . LYS A 1 71 ? -3.256 6.446 2.122 1.00 97.25 71 LYS A CA 1
ATOM 529 C C . LYS A 1 71 ? -4.252 5.996 3.189 1.00 97.25 71 LYS A C 1
ATOM 531 O O . LYS A 1 71 ? -5.426 6.368 3.136 1.00 97.25 71 LYS A O 1
ATOM 536 N N . LEU A 1 72 ? -3.785 5.207 4.155 1.00 97.81 72 LEU A N 1
ATOM 537 C CA . LEU A 1 72 ? -4.574 4.782 5.311 1.00 97.81 72 LEU A CA 1
ATOM 538 C C . LEU A 1 72 ? -4.230 5.614 6.543 1.00 97.81 72 LEU A C 1
ATOM 540 O O . LEU A 1 72 ? -3.060 5.764 6.888 1.00 97.81 72 LEU A O 1
ATOM 544 N N . VAL A 1 73 ? -5.257 6.101 7.235 1.00 96.69 73 VAL A N 1
ATOM 545 C CA . VAL A 1 73 ? -5.158 6.788 8.533 1.00 96.69 73 VAL A CA 1
ATOM 546 C C . VAL A 1 73 ? -5.832 5.968 9.628 1.00 96.69 73 VAL A C 1
ATOM 548 O O . VAL A 1 73 ? -6.689 5.126 9.346 1.00 96.69 73 VAL A O 1
ATOM 551 N N . GLY A 1 74 ? -5.443 6.218 10.884 1.00 95.06 74 GLY A N 1
ATOM 552 C CA . GLY A 1 74 ? -5.952 5.459 12.033 1.00 95.06 74 GLY A CA 1
ATOM 553 C C . GLY A 1 74 ? -5.691 3.959 11.888 1.00 95.06 74 GLY A C 1
ATOM 554 O O . GLY A 1 74 ? -6.551 3.149 12.227 1.00 95.06 74 GLY A O 1
ATOM 555 N N . TYR A 1 75 ? -4.551 3.604 11.286 1.00 95.62 75 TYR A N 1
ATOM 556 C CA . TYR A 1 75 ? -4.232 2.225 10.960 1.00 95.62 75 TYR A CA 1
ATOM 557 C C . TYR A 1 75 ? -3.848 1.421 12.209 1.00 95.62 75 TYR A C 1
ATOM 559 O O . TYR A 1 75 ? -3.388 1.962 13.213 1.00 95.62 75 TYR A O 1
ATOM 567 N N . THR A 1 76 ? -4.031 0.108 12.125 1.00 95.94 76 THR A N 1
ATOM 568 C CA . THR A 1 76 ? -3.668 -0.877 13.152 1.00 95.94 76 THR A CA 1
ATOM 569 C C . THR A 1 76 ? -3.016 -2.096 12.498 1.00 95.94 76 THR A C 1
ATOM 571 O O . THR A 1 76 ? -3.164 -2.296 11.291 1.00 95.94 76 THR A O 1
ATOM 574 N N . GLY A 1 77 ? -2.309 -2.903 13.297 1.00 93.81 77 GLY A N 1
ATOM 575 C CA . GLY A 1 77 ? -1.641 -4.140 12.862 1.00 93.81 77 GLY A CA 1
ATOM 576 C C . GLY A 1 77 ? -0.124 -4.024 12.678 1.00 93.81 77 GLY A C 1
ATOM 577 O O . GLY A 1 77 ? 0.571 -5.033 12.698 1.00 93.81 77 GLY A O 1
ATOM 578 N N . ILE A 1 78 ? 0.399 -2.798 12.611 1.00 92.25 78 ILE A N 1
ATOM 579 C CA . ILE A 1 78 ? 1.835 -2.487 12.575 1.00 92.25 78 ILE A CA 1
ATOM 580 C C . ILE A 1 78 ? 2.141 -1.256 13.432 1.00 92.25 78 ILE A C 1
ATOM 582 O O . ILE A 1 78 ? 1.259 -0.428 13.675 1.00 92.25 78 ILE A O 1
ATOM 586 N N . ASP A 1 79 ? 3.391 -1.125 13.876 1.00 90.38 79 ASP A N 1
ATOM 587 C CA . ASP A 1 79 ? 3.857 0.079 14.562 1.00 90.38 79 ASP A CA 1
ATOM 588 C C . ASP A 1 79 ? 4.199 1.219 13.585 1.00 90.38 79 ASP A C 1
ATOM 590 O O . ASP A 1 79 ? 4.296 1.046 12.365 1.00 90.38 79 ASP A O 1
ATOM 594 N N . ALA A 1 80 ? 4.380 2.419 14.138 1.00 88.44 80 ALA A N 1
ATOM 595 C CA . ALA A 1 80 ? 4.627 3.619 13.348 1.00 88.44 80 ALA A CA 1
ATOM 596 C C . ALA A 1 80 ? 5.979 3.589 12.610 1.00 88.44 80 ALA A C 1
ATOM 598 O O . ALA A 1 80 ? 6.093 4.127 11.508 1.00 88.44 80 ALA A O 1
ATOM 599 N N . ALA A 1 81 ? 7.000 2.941 13.180 1.00 86.88 81 ALA A N 1
ATOM 600 C CA . ALA A 1 81 ? 8.311 2.816 12.544 1.00 86.88 81 ALA A CA 1
ATOM 601 C C . ALA A 1 81 ? 8.233 1.934 11.287 1.00 86.88 81 ALA A C 1
ATOM 603 O O . ALA A 1 81 ? 8.762 2.297 10.235 1.00 86.88 81 ALA A O 1
ATOM 604 N N . THR A 1 82 ? 7.503 0.825 11.377 1.00 88.50 82 THR A N 1
ATOM 605 C CA . THR A 1 82 ? 7.215 -0.085 10.267 1.00 88.50 82 THR A CA 1
ATOM 606 C C . THR A 1 82 ? 6.402 0.629 9.190 1.00 88.50 82 THR A C 1
ATOM 608 O O . THR A 1 82 ? 6.781 0.610 8.019 1.00 88.50 82 THR A O 1
ATOM 611 N N . ALA A 1 83 ? 5.348 1.356 9.573 1.00 90.50 83 ALA A N 1
ATOM 612 C CA . ALA A 1 83 ? 4.542 2.139 8.637 1.00 90.50 83 ALA A CA 1
ATOM 613 C C . ALA A 1 83 ? 5.351 3.211 7.888 1.00 90.50 83 ALA A C 1
ATOM 615 O O . ALA A 1 83 ? 5.178 3.390 6.677 1.00 90.50 83 ALA A O 1
ATOM 616 N N . TRP A 1 84 ? 6.269 3.893 8.582 1.00 87.56 84 TRP A N 1
ATOM 617 C CA . TRP A 1 84 ? 7.191 4.859 7.982 1.00 87.56 84 TRP A CA 1
ATOM 618 C C . TRP A 1 84 ? 8.103 4.196 6.947 1.00 87.56 84 TRP A C 1
ATOM 620 O O . TRP A 1 84 ? 8.211 4.683 5.821 1.00 87.56 84 TRP A O 1
ATOM 630 N N . GLN A 1 85 ? 8.721 3.062 7.291 1.00 86.06 85 GLN A N 1
ATOM 631 C CA . GLN A 1 85 ? 9.588 2.328 6.368 1.00 86.06 85 GLN A CA 1
ATOM 632 C C . GLN A 1 85 ? 8.822 1.839 5.135 1.00 86.06 85 GLN A C 1
ATOM 634 O O . GLN A 1 85 ? 9.255 2.098 4.014 1.00 86.06 85 GLN A O 1
ATOM 639 N N . MET A 1 86 ? 7.664 1.203 5.325 1.00 89.31 86 MET A N 1
ATOM 640 C CA . MET A 1 86 ? 6.828 0.707 4.228 1.00 89.31 86 MET A CA 1
ATOM 641 C C . MET A 1 86 ? 6.387 1.834 3.292 1.00 89.31 86 MET A C 1
ATOM 643 O O . MET A 1 86 ? 6.492 1.702 2.074 1.00 89.31 86 MET A O 1
ATOM 647 N N . THR A 1 87 ? 5.980 2.978 3.849 1.00 90.88 87 THR A N 1
ATOM 648 C CA . THR A 1 87 ? 5.594 4.152 3.057 1.00 90.88 87 THR A CA 1
ATOM 649 C C . THR A 1 87 ? 6.744 4.641 2.177 1.00 90.88 87 THR A C 1
ATOM 651 O O . THR A 1 87 ? 6.530 4.898 0.996 1.00 90.88 87 THR A O 1
ATOM 654 N N . ARG A 1 88 ? 7.977 4.695 2.704 1.00 86.38 88 ARG A N 1
ATOM 655 C CA . ARG A 1 88 ? 9.169 5.089 1.925 1.00 86.38 88 ARG A CA 1
ATOM 656 C C . ARG A 1 88 ? 9.513 4.122 0.797 1.00 86.38 88 ARG A C 1
ATOM 658 O O . ARG A 1 88 ? 10.154 4.540 -0.165 1.00 86.38 88 ARG A O 1
ATOM 665 N N . LEU A 1 89 ? 9.159 2.846 0.941 1.00 86.56 89 LEU A N 1
ATOM 666 C CA . LEU A 1 89 ? 9.388 1.834 -0.090 1.00 86.56 89 LEU A CA 1
ATOM 667 C C . LEU A 1 89 ? 8.349 1.908 -1.205 1.00 86.56 89 LEU A C 1
ATOM 669 O O . LEU A 1 89 ? 8.701 1.727 -2.367 1.00 86.56 89 LEU A O 1
ATOM 673 N N . VAL A 1 90 ? 7.092 2.195 -0.861 1.00 88.88 90 VAL A N 1
ATOM 674 C CA . VAL A 1 90 ? 6.022 2.389 -1.848 1.00 88.88 90 VAL A CA 1
ATOM 675 C C . VAL A 1 90 ? 6.224 3.689 -2.623 1.00 88.88 90 VAL A C 1
ATOM 677 O O . VAL A 1 90 ? 6.147 3.689 -3.847 1.00 88.88 90 VAL A O 1
ATOM 680 N N . ASP A 1 91 ? 6.506 4.788 -1.925 1.00 85.81 91 ASP A N 1
ATOM 681 C CA . ASP A 1 91 ? 6.806 6.078 -2.538 1.00 85.81 91 ASP A CA 1
ATOM 682 C C . ASP A 1 91 ? 7.825 6.838 -1.682 1.00 85.81 91 ASP A C 1
ATOM 684 O O . ASP A 1 91 ? 7.527 7.365 -0.605 1.00 85.81 91 ASP A O 1
ATOM 688 N N . ARG A 1 92 ? 9.056 6.927 -2.194 1.00 72.75 92 ARG A N 1
ATOM 689 C CA . ARG A 1 92 ? 10.170 7.604 -1.519 1.00 72.75 92 ARG A CA 1
ATOM 690 C C . ARG A 1 92 ? 9.885 9.085 -1.244 1.00 72.75 92 ARG A C 1
ATOM 692 O O . ARG A 1 92 ? 10.469 9.631 -0.309 1.00 72.75 92 ARG A O 1
ATOM 699 N N . TYR A 1 93 ? 9.020 9.729 -2.027 1.00 74.06 93 TYR A N 1
ATOM 700 C CA . TYR A 1 93 ? 8.716 11.156 -1.916 1.00 74.06 93 TYR A CA 1
ATOM 701 C C . TYR A 1 93 ? 7.473 11.449 -1.067 1.00 74.06 93 TYR A C 1
ATOM 703 O O . TYR A 1 93 ? 7.258 12.606 -0.699 1.00 74.06 93 TYR A O 1
ATOM 711 N N . ALA A 1 94 ? 6.695 10.430 -0.685 1.00 73.94 94 ALA A N 1
ATOM 712 C CA . ALA A 1 94 ? 5.455 10.601 0.078 1.00 73.94 94 ALA A CA 1
ATOM 713 C C . ALA A 1 94 ? 5.646 11.243 1.464 1.00 73.94 94 ALA A C 1
ATOM 715 O O . ALA A 1 94 ? 4.687 11.764 2.034 1.00 73.94 94 ALA A O 1
ATOM 716 N N . LEU A 1 95 ? 6.866 11.215 2.011 1.00 68.62 95 LEU A N 1
ATOM 717 C CA . LEU A 1 95 ? 7.196 11.762 3.333 1.00 68.62 95 LEU A CA 1
ATOM 718 C C . LEU A 1 95 ? 7.857 13.149 3.291 1.00 68.62 95 LEU A C 1
ATOM 720 O O . LEU A 1 95 ? 8.227 13.680 4.334 1.00 68.62 95 LEU A O 1
ATOM 724 N N . GLY A 1 96 ? 7.995 13.748 2.103 1.00 64.06 96 GLY A N 1
ATOM 725 C CA . GLY A 1 96 ? 8.743 14.990 1.910 1.00 64.06 96 GLY A CA 1
ATOM 726 C C . GLY A 1 96 ? 10.265 14.794 1.989 1.00 64.06 96 GLY A C 1
ATOM 727 O O . GLY A 1 96 ? 10.772 13.782 2.464 1.00 64.06 96 GLY A O 1
ATOM 728 N N . SER A 1 97 ? 11.025 15.772 1.491 1.00 59.59 97 SER A N 1
ATOM 729 C CA . SER A 1 97 ? 12.500 15.760 1.505 1.00 59.59 97 SER A CA 1
ATOM 730 C C . SER A 1 97 ? 13.107 16.189 2.850 1.00 59.59 97 SER A C 1
ATOM 732 O O . SER A 1 97 ? 14.324 16.340 2.956 1.00 59.59 97 SER A O 1
ATOM 734 N N . GLY A 1 98 ? 12.266 16.457 3.852 1.00 54.78 98 GLY A N 1
ATOM 735 C CA . GLY A 1 98 ? 12.672 16.944 5.164 1.00 54.78 98 GLY A CA 1
ATOM 736 C C . GLY A 1 98 ? 13.134 15.809 6.070 1.00 54.78 98 GLY A C 1
ATOM 737 O O . GLY A 1 98 ? 12.537 14.739 6.107 1.00 54.78 98 GLY A O 1
ATOM 738 N N . SER A 1 99 ? 14.183 16.060 6.845 1.00 46.31 99 SER A N 1
ATOM 739 C CA . SER A 1 99 ? 14.736 15.176 7.876 1.00 46.31 99 SER A CA 1
ATOM 740 C C . SER A 1 99 ? 13.810 14.971 9.089 1.00 46.31 99 SER A C 1
ATOM 742 O O . SER A 1 99 ? 14.304 14.741 10.194 1.00 46.31 99 SER A O 1
ATOM 744 N N . GLU A 1 100 ? 12.490 15.109 8.935 1.00 55.25 100 GLU A N 1
ATOM 745 C CA . GLU A 1 100 ? 11.553 14.893 10.033 1.00 55.25 100 GLU A CA 1
ATOM 746 C C . GLU A 1 100 ? 11.526 13.400 10.379 1.00 55.25 100 GLU A C 1
ATOM 748 O O . GLU A 1 100 ? 10.986 12.561 9.664 1.00 55.25 100 GLU A O 1
ATOM 753 N N . GLN A 1 101 ? 12.166 13.076 11.504 1.00 58.78 101 GLN A N 1
ATOM 754 C CA . GLN A 1 101 ? 12.261 11.733 12.082 1.00 58.78 101 GLN A CA 1
ATOM 755 C C . GLN A 1 101 ? 10.943 11.252 12.707 1.00 58.78 101 GLN A C 1
ATOM 757 O O . GLN A 1 101 ? 10.916 10.178 13.305 1.00 58.78 101 GLN A O 1
ATOM 762 N N . THR A 1 102 ? 9.858 12.023 12.598 1.00 66.31 102 THR A N 1
ATOM 763 C CA . THR A 1 102 ? 8.562 11.637 13.157 1.00 66.31 102 THR A CA 1
ATOM 764 C C . THR A 1 102 ? 7.812 10.783 12.139 1.00 66.31 102 THR A C 1
ATOM 766 O O . THR A 1 102 ? 7.537 11.260 11.035 1.00 66.31 102 THR A O 1
ATOM 769 N N . PRO A 1 103 ? 7.454 9.532 12.475 1.00 69.31 103 PRO A N 1
ATOM 770 C CA . PRO A 1 103 ? 6.606 8.722 11.617 1.00 69.31 103 PRO A CA 1
ATOM 771 C C . PRO A 1 103 ? 5.287 9.442 11.305 1.00 69.31 103 PRO A C 1
ATOM 773 O O . PRO A 1 103 ? 4.653 9.966 12.226 1.00 69.31 103 PRO A O 1
ATOM 776 N N . PRO A 1 104 ? 4.842 9.482 10.039 1.00 72.50 104 PRO A N 1
ATOM 777 C CA . PRO A 1 104 ? 3.576 10.097 9.694 1.00 72.50 104 PRO A CA 1
ATOM 778 C C . PRO A 1 104 ? 2.413 9.331 10.343 1.00 72.50 104 PRO A C 1
ATOM 780 O O . PRO A 1 104 ? 2.487 8.114 10.539 1.00 72.50 104 PRO A O 1
ATOM 783 N N . PRO A 1 105 ? 1.271 9.997 10.583 1.00 86.81 105 PRO A N 1
ATOM 784 C CA . PRO A 1 105 ? 0.062 9.356 11.102 1.00 86.81 105 PRO A CA 1
ATOM 785 C C . PRO A 1 105 ? -0.666 8.500 10.044 1.00 86.81 105 PRO A C 1
ATOM 787 O O . PRO A 1 105 ? -1.854 8.207 10.188 1.00 86.81 105 PRO A O 1
ATOM 790 N N . PHE A 1 106 ? 0.017 8.129 8.958 1.00 93.25 106 PHE A N 1
ATOM 791 C CA . PHE A 1 106 ? -0.534 7.359 7.852 1.00 93.25 106 PHE A CA 1
ATOM 792 C C . PHE A 1 106 ? 0.450 6.298 7.353 1.00 93.25 106 PHE A C 1
ATOM 794 O O . PHE A 1 106 ? 1.655 6.401 7.568 1.00 93.25 106 PH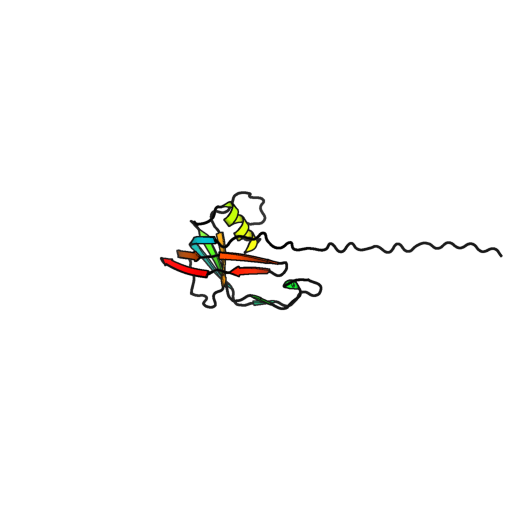E A O 1
ATOM 801 N N . ILE A 1 107 ? -0.080 5.314 6.634 1.00 95.00 107 ILE A N 1
ATOM 802 C CA . ILE A 1 107 ? 0.696 4.403 5.792 1.00 95.00 107 ILE A CA 1
ATOM 803 C C . ILE A 1 107 ? 0.221 4.524 4.344 1.00 95.00 107 ILE A C 1
ATOM 805 O O . ILE A 1 107 ? -0.975 4.695 4.096 1.00 95.00 107 ILE A O 1
ATOM 809 N N . LEU A 1 108 ? 1.152 4.451 3.394 1.00 95.75 108 LEU A N 1
ATOM 810 C CA . LEU A 1 108 ? 0.845 4.339 1.971 1.00 95.75 108 LEU A CA 1
ATOM 811 C C . LEU A 1 108 ? 0.953 2.880 1.517 1.00 95.75 108 LEU A C 1
ATOM 813 O O . LEU A 1 108 ? 1.990 2.246 1.707 1.00 95.75 108 LEU A O 1
ATOM 817 N N . LEU A 1 109 ? -0.105 2.368 0.892 1.00 96.44 109 LEU A N 1
ATOM 818 C CA . LEU A 1 109 ? -0.151 1.033 0.300 1.00 96.44 109 LEU A CA 1
ATOM 819 C C . LEU A 1 109 ? -0.265 1.125 -1.221 1.00 96.44 109 LEU A C 1
ATOM 821 O O . LEU A 1 109 ? -0.980 1.983 -1.740 1.00 96.44 109 LEU A O 1
ATOM 825 N N . ARG A 1 110 ? 0.389 0.198 -1.921 1.00 96.12 110 ARG A N 1
ATOM 826 C CA . ARG A 1 110 ? 0.179 -0.060 -3.347 1.00 96.12 110 ARG A CA 1
ATOM 827 C C . ARG A 1 110 ? -0.649 -1.335 -3.482 1.00 96.12 110 ARG A C 1
ATOM 829 O O . ARG A 1 110 ? -0.188 -2.396 -3.065 1.00 96.12 110 ARG A O 1
ATOM 836 N N . ILE A 1 111 ? -1.850 -1.244 -4.049 1.00 96.75 111 ILE A N 1
ATOM 837 C CA . ILE A 1 111 ? -2.751 -2.394 -4.238 1.00 96.75 111 ILE A CA 1
ATOM 838 C C . ILE A 1 111 ? -3.108 -2.522 -5.715 1.00 96.75 111 ILE A C 1
ATOM 840 O O . ILE A 1 111 ? -3.761 -1.638 -6.266 1.00 96.75 111 ILE A O 1
ATOM 844 N N . ASP A 1 112 ? -2.699 -3.624 -6.339 1.00 95.75 112 ASP A N 1
ATOM 845 C CA . ASP A 1 112 ? -3.037 -3.924 -7.731 1.00 95.75 112 ASP A CA 1
ATOM 846 C C . ASP A 1 112 ? -4.540 -4.175 -7.865 1.00 95.75 112 ASP A C 1
ATOM 848 O O . ASP A 1 112 ? -5.110 -5.003 -7.152 1.00 95.75 112 ASP A O 1
ATOM 852 N N . HIS A 1 113 ? -5.193 -3.422 -8.751 1.00 95.44 113 HIS A N 1
ATOM 853 C CA . HIS A 1 113 ? -6.617 -3.573 -9.023 1.00 95.44 113 HIS A CA 1
ATOM 854 C C . HIS A 1 113 ? -6.995 -2.926 -10.368 1.00 95.44 113 HIS A C 1
ATOM 856 O O . HIS A 1 113 ? -6.740 -1.732 -10.569 1.00 95.44 113 HIS A O 1
ATOM 862 N N . PRO A 1 114 ? -7.646 -3.663 -11.288 1.00 95.00 114 PRO A N 1
ATOM 863 C CA . PRO A 1 114 ? -7.987 -3.135 -12.610 1.00 95.00 114 PRO A CA 1
ATOM 864 C C . PRO A 1 114 ? -9.159 -2.145 -12.578 1.00 95.00 114 PRO A C 1
ATOM 866 O O . PRO A 1 114 ? -9.216 -1.235 -13.402 1.00 95.00 114 PRO A O 1
ATOM 869 N N . ASP A 1 115 ? -10.089 -2.296 -11.631 1.00 95.94 115 ASP A N 1
ATOM 870 C CA . ASP A 1 115 ? -11.233 -1.392 -11.493 1.00 95.94 115 ASP A CA 1
ATOM 871 C C . ASP A 1 115 ? -10.870 -0.151 -10.666 1.00 95.94 115 ASP A C 1
ATOM 873 O O . ASP A 1 115 ? -10.624 -0.245 -9.460 1.00 95.94 115 ASP A O 1
ATOM 877 N N . ARG A 1 116 ? -10.887 1.013 -11.324 1.00 96.00 116 ARG A N 1
ATOM 878 C CA . ARG A 1 116 ? -10.599 2.335 -10.746 1.00 96.00 116 ARG A CA 1
ATOM 879 C C . ARG A 1 116 ? -11.620 2.809 -9.709 1.00 96.00 116 ARG A C 1
ATOM 881 O O . ARG A 1 116 ? -11.360 3.774 -8.996 1.00 96.00 116 ARG A O 1
ATOM 888 N N . GLU A 1 117 ? -12.783 2.173 -9.645 1.00 94.62 117 GLU A N 1
ATOM 889 C CA . GLU A 1 117 ? -13.887 2.558 -8.766 1.00 94.62 117 GLU A CA 1
ATOM 890 C C . GLU A 1 117 ? -13.905 1.759 -7.447 1.00 94.62 117 GLU A C 1
ATOM 892 O O . GLU A 1 117 ? -14.719 2.052 -6.567 1.00 94.62 117 GLU A O 1
ATOM 897 N N . ASN A 1 118 ? -12.996 0.784 -7.298 1.00 95.44 118 ASN A N 1
ATOM 898 C CA . ASN A 1 118 ? -12.990 -0.187 -6.202 1.00 95.44 118 ASN A CA 1
ATOM 899 C C . ASN A 1 118 ? -12.679 0.421 -4.824 1.00 95.44 118 ASN A C 1
ATOM 901 O O . ASN A 1 118 ? -13.247 0.001 -3.819 1.00 95.44 118 ASN A O 1
ATOM 905 N N . PHE A 1 119 ? -11.803 1.429 -4.767 1.00 97.00 119 PHE A N 1
ATOM 906 C CA . PHE A 1 119 ? -11.417 2.094 -3.521 1.00 97.00 119 PHE A CA 1
ATOM 907 C C . PHE A 1 119 ? -11.705 3.589 -3.577 1.00 97.00 119 PHE A C 1
ATOM 909 O O . PHE A 1 119 ? -11.387 4.266 -4.556 1.00 97.00 119 PHE A O 1
ATOM 916 N N . ARG A 1 120 ? -12.277 4.124 -2.495 1.00 96.56 120 ARG A N 1
ATOM 917 C CA . ARG A 1 120 ? -12.601 5.549 -2.359 1.00 96.56 120 ARG A CA 1
ATOM 918 C C . ARG A 1 120 ? -12.268 6.059 -0.958 1.00 96.56 120 ARG A C 1
ATOM 920 O O . ARG A 1 120 ? -12.340 5.284 -0.001 1.00 96.56 120 ARG A O 1
ATOM 927 N N . PRO A 1 121 ? -11.966 7.362 -0.814 1.00 97.50 121 PRO A N 1
ATOM 928 C CA . PRO A 1 121 ? -11.897 8.002 0.494 1.00 97.50 121 PRO A CA 1
ATOM 929 C C . PRO A 1 121 ? -13.155 7.733 1.326 1.00 97.50 121 PRO A C 1
ATOM 931 O O . PRO A 1 121 ? -14.264 7.756 0.799 1.00 97.50 121 PRO A O 1
ATOM 934 N N . GLY A 1 122 ? -12.978 7.494 2.625 1.00 97.19 122 GLY A N 1
ATOM 935 C CA . GLY A 1 122 ? -14.064 7.178 3.557 1.00 97.19 122 GLY A CA 1
ATOM 936 C C . GLY A 1 122 ? -14.154 5.699 3.925 1.00 97.19 122 GLY A C 1
ATOM 937 O O . GLY A 1 122 ? -14.415 5.400 5.090 1.00 97.19 122 GLY A O 1
ATOM 938 N N . MET A 1 123 ? -13.821 4.798 2.996 1.00 98.06 123 MET A N 1
ATOM 939 C CA . MET A 1 123 ? -13.892 3.356 3.233 1.00 98.06 123 MET A CA 1
ATOM 940 C C . MET A 1 123 ? -12.927 2.908 4.334 1.00 98.06 123 MET A C 1
ATOM 942 O O . MET A 1 123 ? -11.797 3.394 4.420 1.00 98.06 123 MET A O 1
ATOM 946 N N . THR A 1 124 ? -13.338 1.924 5.128 1.00 98.31 124 THR A N 1
ATOM 947 C CA . THR A 1 124 ? -12.433 1.185 6.017 1.00 98.31 124 THR A CA 1
ATOM 948 C C . THR A 1 124 ? -12.095 -0.140 5.361 1.00 98.31 124 THR A C 1
ATOM 950 O O . THR A 1 124 ? -13.003 -0.889 5.003 1.00 98.31 124 THR A O 1
ATOM 953 N N . ILE A 1 125 ? -10.807 -0.446 5.226 1.00 98.38 125 ILE A N 1
ATOM 954 C CA . ILE A 1 125 ? -10.348 -1.699 4.623 1.00 98.38 125 ILE A CA 1
ATOM 955 C C . ILE A 1 125 ? -9.445 -2.474 5.575 1.00 98.38 125 ILE A C 1
ATOM 957 O O . ILE A 1 125 ? -8.780 -1.890 6.436 1.00 98.38 125 ILE A O 1
ATOM 961 N N . ARG A 1 126 ? -9.397 -3.791 5.379 1.00 98.31 126 ARG A N 1
ATOM 962 C CA . ARG A 1 126 ? -8.363 -4.674 5.917 1.00 98.31 126 ARG A CA 1
ATOM 963 C C . ARG A 1 126 ? -7.614 -5.321 4.767 1.00 98.31 126 ARG A C 1
ATOM 965 O O . ARG A 1 126 ? -8.232 -5.903 3.885 1.00 98.31 126 ARG A O 1
ATOM 972 N N . VAL A 1 127 ? -6.294 -5.238 4.809 1.00 98.06 127 VAL A N 1
ATOM 973 C CA . VAL A 1 127 ? -5.391 -5.924 3.891 1.00 98.06 127 VAL A CA 1
ATOM 974 C C . VAL A 1 127 ? -4.678 -7.009 4.683 1.00 98.06 127 VAL A C 1
ATOM 976 O O . VAL A 1 127 ? -4.023 -6.699 5.676 1.00 98.06 127 VAL A O 1
ATOM 979 N N . THR A 1 128 ? -4.844 -8.264 4.278 1.00 97.81 128 THR A N 1
ATOM 980 C CA . THR A 1 128 ? -4.247 -9.430 4.943 1.00 97.81 128 THR A CA 1
ATOM 981 C C . THR A 1 128 ? -3.024 -9.908 4.173 1.00 97.81 128 THR A C 1
ATOM 983 O O . THR A 1 128 ? -3.055 -9.957 2.941 1.00 97.81 128 THR A O 1
ATOM 986 N N . GLY A 1 129 ? -1.959 -10.253 4.897 1.00 95.94 129 GLY A N 1
ATOM 987 C CA . GLY A 1 129 ? -0.727 -10.786 4.314 1.00 95.94 129 GLY A CA 1
ATOM 988 C C . GLY A 1 129 ? 0.001 -9.792 3.405 1.00 95.94 129 GLY A C 1
ATOM 989 O O . GLY A 1 129 ? 0.614 -10.194 2.421 1.00 95.94 129 GLY A O 1
ATOM 990 N N . TYR A 1 130 ? -0.081 -8.489 3.687 1.00 95.62 130 TYR A N 1
ATOM 991 C CA . TYR A 1 130 ? 0.545 -7.471 2.849 1.00 95.62 130 TYR A CA 1
ATOM 992 C C . TYR A 1 130 ? 2.070 -7.539 2.944 1.00 95.62 130 TYR A C 1
ATOM 994 O O . TYR A 1 130 ? 2.639 -7.437 4.033 1.00 95.62 130 TYR A O 1
ATOM 1002 N N . ALA A 1 131 ? 2.732 -7.650 1.797 1.00 92.81 131 ALA A N 1
ATOM 1003 C CA . ALA A 1 131 ? 4.182 -7.703 1.684 1.00 92.81 131 ALA A CA 1
ATOM 1004 C C . ALA A 1 131 ? 4.694 -6.759 0.591 1.00 92.81 131 ALA A C 1
ATOM 1006 O O . ALA A 1 131 ? 4.031 -6.526 -0.424 1.00 92.81 131 ALA A O 1
ATOM 1007 N N . ILE A 1 132 ? 5.903 -6.235 0.800 1.00 90.38 132 ILE A N 1
ATOM 1008 C CA . ILE A 1 132 ? 6.613 -5.361 -0.136 1.00 90.38 132 ILE A CA 1
ATOM 1009 C C . ILE A 1 132 ? 7.913 -6.048 -0.548 1.00 90.38 132 ILE A C 1
ATOM 1011 O O . ILE A 1 132 ? 8.657 -6.548 0.292 1.00 90.38 132 ILE A O 1
ATOM 1015 N N . SER A 1 133 ? 8.195 -6.030 -1.843 1.00 86.88 133 SER A N 1
ATOM 1016 C CA . SER A 1 133 ? 9.456 -6.467 -2.440 1.00 86.88 133 SER A CA 1
ATOM 1017 C C . SER A 1 133 ? 9.900 -5.443 -3.483 1.00 86.88 133 SER A C 1
ATOM 1019 O O . SER A 1 133 ? 9.120 -4.580 -3.882 1.00 86.88 133 SER A O 1
ATOM 1021 N N . GLY A 1 134 ? 11.159 -5.481 -3.901 1.00 84.06 134 GLY A N 1
ATOM 1022 C CA . GLY A 1 134 ? 11.679 -4.483 -4.826 1.00 84.06 134 GLY A CA 1
ATOM 1023 C C . GLY A 1 134 ? 13.160 -4.642 -5.109 1.00 84.06 134 GLY A C 1
ATOM 1024 O O . GLY A 1 134 ? 13.885 -5.268 -4.334 1.00 84.06 134 GLY A O 1
ATOM 1025 N N . ASP A 1 135 ? 13.574 -4.046 -6.217 1.00 82.06 135 ASP A N 1
ATOM 1026 C CA . ASP A 1 135 ? 14.956 -3.927 -6.676 1.00 82.06 135 ASP A CA 1
ATOM 1027 C C . ASP A 1 135 ? 15.164 -2.540 -7.325 1.00 82.06 135 ASP A C 1
ATOM 1029 O O . ASP A 1 135 ? 14.328 -1.641 -7.183 1.00 82.06 135 ASP A O 1
ATOM 1033 N N . GLU A 1 136 ? 16.281 -2.334 -8.027 1.00 78.12 136 GLU A N 1
ATOM 1034 C CA . GLU A 1 136 ? 16.587 -1.097 -8.764 1.00 78.12 136 GLU A CA 1
ATOM 1035 C C . GLU A 1 136 ? 15.458 -0.655 -9.699 1.00 78.12 136 GLU A C 1
ATOM 1037 O O . GLU A 1 136 ? 15.326 0.531 -10.013 1.00 78.12 136 GLU A O 1
ATOM 1042 N N . GLY A 1 137 ? 14.690 -1.615 -10.204 1.00 76.19 137 GLY A N 1
ATOM 1043 C CA . GLY A 1 137 ? 13.720 -1.396 -11.245 1.00 76.19 137 GLY A CA 1
ATOM 1044 C C . GLY A 1 137 ? 12.291 -1.206 -10.760 1.00 76.19 137 GLY A C 1
ATOM 1045 O O . GLY A 1 137 ? 11.433 -0.959 -11.608 1.00 76.19 137 GLY A O 1
ATOM 1046 N N . GLY A 1 138 ? 12.020 -1.272 -9.456 1.00 83.56 138 GLY A N 1
ATOM 1047 C CA . GLY A 1 138 ? 10.706 -0.933 -8.920 1.00 83.56 138 GLY A CA 1
ATOM 1048 C C . GLY A 1 138 ? 10.394 -1.530 -7.553 1.00 83.56 138 GLY A C 1
ATOM 1049 O O . GLY A 1 138 ? 11.185 -2.254 -6.952 1.00 83.56 138 GLY A O 1
ATOM 1050 N N . THR A 1 139 ? 9.187 -1.217 -7.086 1.00 86.19 139 THR A N 1
ATOM 1051 C CA . THR A 1 139 ? 8.584 -1.795 -5.884 1.00 86.19 139 THR A CA 1
ATOM 1052 C C . THR A 1 139 ? 7.356 -2.603 -6.296 1.00 86.19 139 THR A C 1
ATOM 1054 O O . THR A 1 139 ? 6.455 -2.075 -6.951 1.00 86.19 139 THR A O 1
ATOM 1057 N N . TRP A 1 140 ? 7.292 -3.861 -5.867 1.00 87.94 140 TRP A N 1
ATOM 1058 C CA . TRP A 1 140 ? 6.140 -4.746 -6.023 1.00 87.94 140 TRP A CA 1
ATOM 1059 C C . TRP A 1 140 ? 5.515 -5.043 -4.675 1.00 87.94 140 TRP A C 1
ATOM 1061 O O . TRP A 1 140 ? 6.184 -5.122 -3.642 1.00 87.94 140 TRP A O 1
ATOM 1071 N N . THR A 1 141 ? 4.207 -5.237 -4.695 1.00 92.69 141 THR A N 1
ATOM 1072 C CA . THR A 1 141 ? 3.426 -5.527 -3.503 1.00 92.69 141 THR A CA 1
ATOM 1073 C C . THR A 1 141 ? 2.578 -6.759 -3.735 1.00 92.69 141 THR A C 1
ATOM 1075 O O . THR A 1 141 ? 2.153 -7.040 -4.851 1.00 92.69 141 THR A O 1
ATOM 1078 N N . SER A 1 142 ? 2.357 -7.515 -2.671 1.00 93.19 142 SER A N 1
ATOM 1079 C CA . SER A 1 142 ? 1.468 -8.674 -2.671 1.00 93.19 142 SER A CA 1
ATOM 1080 C C . SER A 1 142 ? 0.629 -8.658 -1.405 1.00 93.19 142 SER A C 1
ATOM 1082 O O . SER A 1 142 ? 0.967 -7.979 -0.436 1.00 93.19 142 SER A O 1
ATOM 1084 N N . HIS A 1 143 ? -0.507 -9.334 -1.453 1.00 95.50 143 HIS A N 1
ATOM 1085 C CA . HIS A 1 143 ? -1.418 -9.513 -0.335 1.00 95.50 143 HIS A CA 1
ATOM 1086 C C . HIS A 1 143 ? -2.276 -10.745 -0.609 1.00 95.50 143 HIS A C 1
ATOM 1088 O O . HIS A 1 143 ? -2.506 -11.093 -1.768 1.00 95.50 143 HIS A O 1
ATOM 1094 N N . ASP A 1 144 ? -2.783 -11.370 0.447 1.00 95.69 144 ASP A N 1
ATOM 1095 C CA . ASP A 1 144 ? -3.664 -12.530 0.320 1.00 95.69 144 ASP A CA 1
ATOM 1096 C C . ASP A 1 144 ? -5.099 -12.097 0.011 1.00 95.69 144 ASP A C 1
ATOM 1098 O O . ASP A 1 144 ? -5.817 -12.750 -0.748 1.00 95.69 144 ASP A O 1
ATOM 1102 N N . ARG A 1 145 ? -5.543 -10.993 0.629 1.00 96.31 145 ARG A N 1
ATOM 1103 C CA . ARG A 1 145 ? -6.915 -10.491 0.502 1.00 96.31 145 ARG A CA 1
ATOM 1104 C C . ARG A 1 145 ? -7.042 -9.022 0.896 1.00 96.31 145 ARG A C 1
ATOM 1106 O O . ARG A 1 145 ? -6.325 -8.548 1.777 1.00 96.31 145 ARG A O 1
ATOM 1113 N N . VAL A 1 146 ? -8.016 -8.339 0.291 1.00 97.44 146 VAL A N 1
ATOM 1114 C CA . VAL A 1 146 ? -8.519 -7.035 0.744 1.00 97.44 146 VAL A CA 1
ATOM 1115 C C . VAL A 1 146 ? -10.008 -7.145 1.058 1.00 97.44 146 VAL A C 1
ATOM 1117 O O . VAL A 1 146 ? -10.802 -7.467 0.179 1.00 97.44 146 VAL A O 1
ATOM 1120 N N . ASP A 1 147 ? -10.388 -6.853 2.299 1.00 97.62 147 ASP A N 1
ATOM 1121 C CA . ASP A 1 147 ? -11.782 -6.779 2.738 1.00 97.62 147 ASP A CA 1
ATOM 1122 C C . ASP A 1 147 ? -12.206 -5.312 2.902 1.00 97.62 147 ASP A C 1
ATOM 1124 O O . ASP A 1 147 ? -11.528 -4.535 3.580 1.00 97.62 147 ASP A O 1
ATOM 1128 N N . ILE A 1 148 ? -13.358 -4.937 2.338 1.00 96.50 148 ILE A N 1
ATOM 1129 C CA . ILE A 1 148 ? -14.009 -3.645 2.602 1.00 96.50 148 ILE A CA 1
ATOM 1130 C C . ILE A 1 148 ? -14.921 -3.827 3.817 1.00 96.50 148 ILE A C 1
ATOM 1132 O O . ILE A 1 148 ? -15.920 -4.540 3.756 1.00 96.50 148 ILE A O 1
ATOM 1136 N N . LEU A 1 149 ? -14.557 -3.206 4.938 1.00 95.31 149 LEU A N 1
ATOM 1137 C CA . LEU A 1 149 ? -15.250 -3.357 6.219 1.00 95.31 149 LEU A CA 1
ATOM 1138 C C . LEU A 1 149 ? -16.397 -2.355 6.389 1.00 95.31 149 LEU A C 1
ATOM 1140 O O . LEU A 1 149 ? -17.384 -2.657 7.055 1.00 95.31 149 LEU A O 1
ATOM 1144 N N . SER A 1 150 ? -16.264 -1.156 5.817 1.00 91.12 150 SER A N 1
ATOM 1145 C CA . SER A 1 150 ? -17.313 -0.132 5.828 1.00 91.12 150 SER A CA 1
ATOM 1146 C C . SER A 1 150 ? -17.114 0.894 4.712 1.00 91.12 150 SER A C 1
ATOM 1148 O O . SER A 1 150 ? -15.996 1.062 4.216 1.00 91.12 150 SER A O 1
ATOM 1150 N N . HIS A 1 151 ? -18.190 1.615 4.381 1.00 73.62 151 HIS A N 1
ATOM 1151 C CA . HIS A 1 151 ? -18.183 2.813 3.535 1.00 73.62 151 HIS A CA 1
ATOM 1152 C C . HIS A 1 151 ? -18.174 4.095 4.370 1.00 73.62 151 HIS A C 1
ATOM 1154 O O . HIS A 1 151 ? -18.732 4.063 5.492 1.00 73.62 151 HIS A O 1
#

Radius of gyration: 23.13 Å; chains: 1; bounding box: 94×30×47 Å

Sequence (151 aa):
MPRSLWCGFLALGMSLAAAVYAAPLPPFSPVDITGKISEARWMPEQQVEAIPGMSGSAGHDRVFPAHFLIKLVGYTGIDAATAWQMTRLVDRYALGSGSEQTPPPFILLRIDHPDRENFRPGMTIRVTGYAISGDEGGTWTSHDRVDILSH

pLDDT: mean 81.76, std 19.84, range [34.81, 98.38]

Secondary structure (DSSP, 8-state):
----------------------PPPP-PPPEEEEEEEEEEEEE--EEE---TT--GGGGS-EEE-SEEEEEEEEEESS-HHHHHHHHHHH-TTTT-SS---SPPSEEEEEEE-S-TTS--TT-EEEEEEEEEEEETTEEEEE-SEEEEEE-